Protein AF-A0A0D0SCV1-F1 (afdb_monomer)

Radius of gyration: 15.16 Å; Cα contacts (8 Å, |Δi|>4): 147; chains: 1; bounding box: 34×32×42 Å

Solvent-accessible surface area (backbone atoms only — not comparable to full-atom values): 7147 Å² total; per-residue (Å²): 137,89,89,75,96,73,93,52,86,79,48,57,61,54,54,47,53,50,48,51,50,49,51,52,28,49,80,64,51,72,43,53,65,49,80,39,45,63,70,58,47,25,61,36,42,79,69,63,45,38,27,50,48,65,70,74,28,62,92,38,56,74,58,38,66,71,47,53,88,32,53,32,50,58,45,94,81,75,46,40,30,29,33,54,41,52,83,36,73,78,42,56,78,69,68,65,89,64,68,35,30,37,34,39,32,53,72,37,88,54,60,66,60,50,52,54,50,52,49,62,77,72,106

pLDDT: mean 77.08, std 17.14, range [28.44, 94.0]

Mean predicted aligned error: 10.04 Å

Nearest PDB structures (foldseek):
  5iai-assembly1_A  TM=5.437E-01  e=2.103E-01  Rhizobium rhizogenes K84
  5xpj-assembly2_B  TM=5.760E-01  e=3.113E+00  Pseudomonas bharatica CSV86
  5dvf-assembly2_B  TM=5.725E-01  e=6.106E+00  Pseudomonas bharatica CSV86
  4v4h-assembly2_DN  TM=3.326E-01  e=9.784E+00  Escherichia coli

Structure (mmCIF, N/CA/C/O backbone):
data_AF-A0A0D0SCV1-F1
#
_entry.id   AF-A0A0D0SCV1-F1
#
loop_
_atom_site.group_PDB
_atom_site.id
_atom_site.type_symbol
_atom_site.label_atom_id
_atom_site.label_alt_id
_atom_site.label_comp_id
_atom_site.label_asym_id
_atom_site.label_entity_id
_atom_site.label_seq_id
_atom_site.pdbx_PDB_ins_code
_atom_site.Cartn_x
_atom_site.Cartn_y
_atom_site.Cartn_z
_atom_site.occupancy
_atom_site.B_iso_or_equiv
_atom_site.auth_seq_id
_atom_site.auth_comp_id
_atom_site.auth_asym_id
_atom_site.auth_atom_id
_atom_site.pdbx_PDB_model_num
ATOM 1 N N . MET A 1 1 ? 6.443 -9.825 -11.640 1.00 38.06 1 MET A N 1
ATOM 2 C CA . MET A 1 1 ? 6.910 -8.944 -12.731 1.00 38.06 1 MET A CA 1
ATOM 3 C C . MET A 1 1 ? 8.345 -8.582 -12.386 1.00 38.06 1 MET A C 1
ATOM 5 O O . MET A 1 1 ? 8.550 -8.030 -11.318 1.00 38.06 1 MET A O 1
ATOM 9 N N . TYR A 1 2 ? 9.323 -9.035 -13.172 1.00 28.44 2 TYR A N 1
ATOM 10 C CA . TYR A 1 2 ? 10.749 -8.859 -12.867 1.00 28.44 2 TYR A CA 1
ATOM 11 C C . TYR A 1 2 ? 11.247 -7.540 -13.465 1.00 28.44 2 TYR A C 1
ATOM 13 O O . TYR A 1 2 ? 11.113 -7.331 -14.670 1.00 28.44 2 TYR A O 1
ATOM 21 N N . LEU A 1 3 ? 11.805 -6.668 -12.626 1.00 44.56 3 LEU A N 1
ATOM 22 C CA . LEU A 1 3 ? 12.540 -5.475 -13.038 1.00 44.56 3 LEU A CA 1
ATOM 23 C C . LEU A 1 3 ? 14.034 -5.796 -12.937 1.00 44.56 3 LEU A C 1
ATOM 25 O O . LEU A 1 3 ? 14.570 -5.881 -11.840 1.00 44.56 3 LEU A O 1
ATOM 29 N N . THR A 1 4 ? 14.704 -6.006 -14.068 1.00 43.03 4 THR A N 1
ATOM 30 C CA . THR A 1 4 ? 16.172 -6.058 -14.123 1.00 43.03 4 THR A CA 1
ATOM 31 C C . THR A 1 4 ? 16.694 -4.995 -15.083 1.00 43.03 4 THR A C 1
ATOM 33 O O . THR A 1 4 ? 16.279 -4.922 -16.242 1.00 43.03 4 THR A O 1
ATOM 36 N N . ASN A 1 5 ? 17.612 -4.169 -14.576 1.00 47.62 5 ASN A N 1
ATOM 37 C CA . ASN A 1 5 ? 18.286 -3.077 -15.281 1.00 47.62 5 ASN A CA 1
ATOM 38 C C . ASN A 1 5 ? 19.457 -3.588 -16.136 1.00 47.62 5 ASN A C 1
ATOM 40 O O . ASN A 1 5 ? 20.599 -3.207 -15.907 1.00 47.62 5 ASN A O 1
ATOM 44 N N . ASP A 1 6 ? 19.180 -4.436 -17.128 1.00 40.88 6 ASP A N 1
ATOM 45 C CA . ASP A 1 6 ? 20.182 -4.777 -18.147 1.00 40.88 6 ASP A CA 1
ATOM 46 C C . ASP A 1 6 ? 19.849 -4.090 -19.471 1.00 40.88 6 ASP A C 1
ATOM 48 O O . ASP A 1 6 ? 18.955 -4.509 -20.215 1.00 40.88 6 ASP A O 1
ATOM 52 N N . THR A 1 7 ? 20.576 -3.002 -19.728 1.00 52.53 7 THR A N 1
ATOM 53 C CA . THR A 1 7 ? 20.496 -2.135 -20.903 1.00 52.53 7 THR A CA 1
ATOM 54 C C . THR A 1 7 ? 21.185 -2.791 -22.098 1.00 52.53 7 THR A C 1
ATOM 56 O O . THR A 1 7 ? 22.401 -2.709 -22.255 1.00 52.53 7 THR A O 1
ATOM 59 N N . THR A 1 8 ? 20.403 -3.441 -22.956 1.00 47.44 8 THR A N 1
ATOM 60 C CA . THR A 1 8 ? 20.787 -3.768 -24.337 1.00 47.44 8 THR A CA 1
ATOM 61 C C . THR A 1 8 ? 19.637 -3.355 -25.258 1.00 47.44 8 THR A C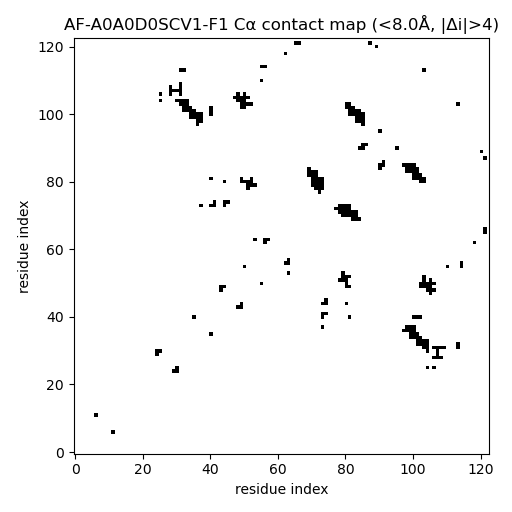 1
ATOM 63 O O . THR A 1 8 ? 18.469 -3.588 -24.944 1.00 47.44 8 THR A O 1
ATOM 66 N N . ASP A 1 9 ? 19.994 -2.666 -26.342 1.00 51.72 9 ASP A N 1
ATOM 67 C CA . ASP A 1 9 ? 19.209 -1.724 -27.164 1.00 51.72 9 ASP A CA 1
ATOM 68 C C . ASP A 1 9 ? 17.762 -2.121 -27.544 1.00 51.72 9 ASP A C 1
ATOM 70 O O . ASP A 1 9 ? 16.898 -1.262 -27.705 1.00 51.72 9 ASP A O 1
ATOM 74 N N . GLU A 1 10 ? 17.424 -3.411 -27.608 1.00 45.75 10 GLU A N 1
ATOM 75 C CA . GLU A 1 10 ? 16.065 -3.880 -27.936 1.00 45.75 10 GLU A CA 1
ATOM 76 C C . GLU A 1 10 ? 15.073 -3.801 -26.754 1.00 45.75 10 GLU A C 1
ATOM 78 O O . GLU A 1 10 ? 13.854 -3.772 -26.945 1.00 45.75 10 GLU A O 1
ATOM 83 N N . LYS A 1 11 ? 15.565 -3.699 -25.510 1.00 43.84 11 LYS A N 1
ATOM 84 C CA . LYS A 1 11 ? 14.727 -3.605 -24.298 1.00 43.84 11 LYS A CA 1
ATOM 85 C C . LYS A 1 11 ? 14.178 -2.205 -24.024 1.00 43.84 11 LYS A C 1
ATOM 87 O O . LYS A 1 11 ? 13.240 -2.081 -23.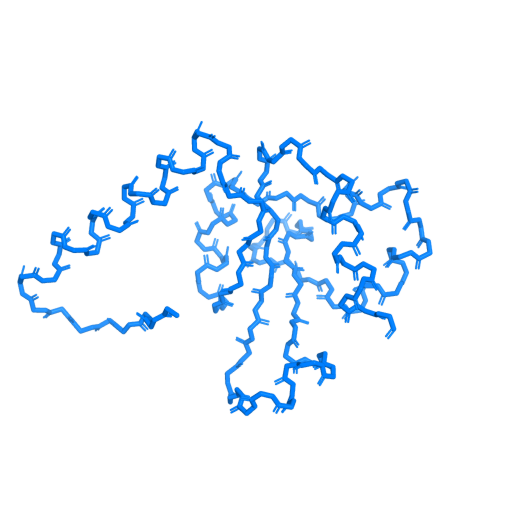235 1.00 43.84 11 LYS A O 1
ATOM 92 N N . HIS A 1 12 ? 14.698 -1.158 -24.669 1.00 47.09 12 HIS A N 1
ATOM 93 C CA . HIS A 1 12 ? 14.209 0.208 -24.452 1.00 47.09 12 HIS A CA 1
ATOM 94 C C . HIS A 1 12 ? 12.765 0.390 -24.930 1.00 47.09 12 HIS A C 1
ATOM 96 O O . HIS A 1 12 ? 11.972 1.019 -24.232 1.00 47.09 12 HIS A O 1
ATOM 102 N N . GLN A 1 13 ? 12.379 -0.235 -26.048 1.00 37.06 13 GLN A N 1
ATOM 103 C CA . GLN A 1 13 ? 10.994 -0.179 -26.531 1.00 37.06 13 GLN A CA 1
ATOM 104 C C . GLN A 1 13 ? 10.035 -0.994 -25.657 1.00 37.06 13 GLN A C 1
ATOM 106 O O . GLN A 1 13 ? 8.900 -0.575 -25.456 1.00 37.06 13 GLN A O 1
ATOM 111 N N . TYR A 1 14 ? 10.483 -2.114 -25.079 1.00 43.44 14 TYR A N 1
ATOM 112 C CA . TYR A 1 14 ? 9.659 -2.933 -24.182 1.00 43.44 14 TYR A CA 1
ATOM 113 C C . TYR A 1 14 ? 9.471 -2.281 -22.808 1.00 43.44 14 TYR A C 1
ATOM 115 O O . TYR A 1 14 ? 8.359 -2.262 -22.277 1.00 43.44 14 TYR A O 1
ATOM 123 N N . ALA A 1 15 ? 10.534 -1.694 -22.250 1.00 48.91 15 ALA A N 1
ATOM 124 C CA . ALA A 1 15 ? 10.450 -0.894 -21.034 1.00 48.91 15 ALA A CA 1
ATOM 125 C C . ALA A 1 15 ? 9.543 0.327 -21.249 1.00 48.91 15 ALA A C 1
ATOM 127 O O . ALA A 1 15 ? 8.680 0.595 -20.417 1.00 48.91 15 ALA A O 1
ATOM 128 N N . TYR A 1 16 ? 9.657 1.005 -22.396 1.00 49.22 16 TYR A N 1
ATOM 129 C CA . TYR A 1 16 ? 8.813 2.148 -22.740 1.00 49.22 16 TYR A CA 1
ATOM 130 C C . TYR A 1 16 ? 7.350 1.757 -22.988 1.00 49.22 16 TYR A C 1
ATOM 132 O O . TYR A 1 16 ? 6.455 2.383 -22.432 1.00 49.22 16 TYR A O 1
ATOM 140 N N . ALA A 1 17 ? 7.078 0.687 -23.741 1.00 49.53 17 ALA A N 1
ATOM 141 C CA . ALA A 1 17 ? 5.719 0.197 -23.974 1.00 49.53 17 ALA A CA 1
ATOM 142 C C . ALA A 1 17 ? 5.061 -0.302 -22.677 1.00 49.53 17 ALA A C 1
ATOM 144 O O . ALA A 1 17 ? 3.875 -0.064 -22.452 1.00 49.53 17 ALA A O 1
ATOM 145 N N . SER A 1 18 ? 5.830 -0.938 -21.785 1.00 56.34 18 SER A N 1
ATOM 146 C CA . SER A 1 18 ? 5.354 -1.324 -20.454 1.00 56.34 18 SER A CA 1
ATOM 147 C C . SER A 1 18 ? 5.062 -0.100 -19.584 1.00 56.34 18 SER A C 1
ATOM 149 O O . SER A 1 18 ? 4.041 -0.078 -18.903 1.00 56.34 18 SER A O 1
ATOM 151 N N . GLN A 1 19 ? 5.912 0.929 -19.623 1.00 60.50 19 GLN A N 1
ATOM 152 C CA . GLN A 1 19 ? 5.685 2.191 -18.914 1.00 60.50 19 GLN A CA 1
ATOM 153 C C . GLN A 1 19 ? 4.469 2.945 -19.465 1.00 60.50 19 GLN A C 1
ATOM 155 O O . GLN A 1 19 ? 3.606 3.327 -18.689 1.00 60.50 19 GLN A O 1
ATOM 160 N N . MET A 1 20 ? 4.330 3.086 -20.788 1.00 61.12 20 MET A N 1
ATOM 161 C CA . MET A 1 20 ? 3.147 3.672 -21.435 1.00 61.12 20 MET A CA 1
ATOM 162 C C . MET A 1 20 ? 1.870 2.908 -21.096 1.00 61.12 20 MET A C 1
ATOM 164 O O . MET A 1 20 ? 0.827 3.521 -20.884 1.00 61.12 20 MET A O 1
ATOM 168 N N . LYS A 1 21 ? 1.929 1.576 -21.010 1.00 60.44 21 LYS A N 1
ATOM 169 C CA . LYS A 1 21 ? 0.791 0.763 -20.577 1.00 60.44 21 LYS A CA 1
ATOM 170 C C . LYS A 1 21 ? 0.441 1.017 -19.111 1.00 60.44 21 LYS A C 1
ATOM 172 O O . LYS A 1 21 ? -0.736 1.101 -18.790 1.00 60.44 21 LYS A O 1
ATOM 177 N N . ILE A 1 22 ? 1.434 1.176 -18.235 1.00 60.31 22 ILE A N 1
ATOM 178 C CA . ILE A 1 22 ? 1.219 1.551 -16.831 1.00 60.31 22 ILE A CA 1
ATOM 179 C C . ILE A 1 22 ? 0.616 2.956 -16.741 1.00 60.31 22 ILE A C 1
ATOM 181 O O . ILE A 1 22 ? -0.418 3.107 -16.105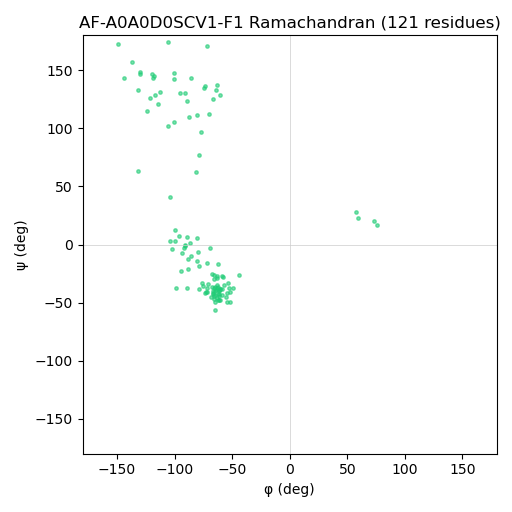 1.00 60.31 22 ILE A O 1
ATOM 185 N N . PHE A 1 23 ? 1.185 3.954 -17.421 1.00 63.22 23 PHE A N 1
ATOM 186 C CA . PHE A 1 23 ? 0.674 5.329 -17.407 1.00 63.22 23 PHE A CA 1
ATOM 187 C C . PHE A 1 23 ? -0.741 5.422 -17.976 1.00 63.22 23 PHE A C 1
ATOM 189 O O . PHE A 1 23 ? -1.619 5.944 -17.308 1.00 63.22 23 PHE A O 1
ATOM 196 N N . SER A 1 24 ? -1.010 4.806 -19.130 1.00 58.22 24 SER A N 1
ATOM 197 C CA . SER A 1 24 ? -2.374 4.739 -19.676 1.00 58.22 24 SER A CA 1
ATOM 198 C C . SER A 1 24 ? -3.348 3.963 -18.785 1.00 58.22 24 SER A C 1
ATOM 200 O O . SER A 1 24 ? -4.537 4.261 -18.788 1.00 58.22 24 SER A O 1
ATOM 202 N N . SER A 1 25 ? -2.872 2.989 -18.001 1.00 58.22 25 SER A N 1
ATOM 203 C CA . SER A 1 25 ? -3.712 2.282 -17.026 1.00 58.22 25 SER A CA 1
ATOM 204 C C . SER A 1 25 ? -3.973 3.117 -15.773 1.00 58.22 25 SER A C 1
ATOM 206 O O . SER A 1 25 ? -5.054 3.000 -15.210 1.00 58.22 25 SER A O 1
ATOM 208 N N . ILE A 1 26 ? -3.026 3.960 -15.345 1.00 60.22 26 ILE A N 1
ATOM 209 C CA . ILE A 1 26 ? -3.261 4.961 -14.297 1.00 60.22 26 ILE A CA 1
ATOM 210 C C . ILE A 1 26 ? -4.274 5.971 -14.827 1.00 60.22 26 ILE A C 1
ATOM 212 O O . ILE A 1 26 ? -5.345 6.081 -14.253 1.00 60.22 26 ILE A O 1
ATOM 216 N N . ASP A 1 27 ? -4.013 6.620 -15.963 1.00 61.34 27 ASP A N 1
ATOM 217 C CA . ASP A 1 27 ? -4.902 7.633 -16.552 1.00 61.34 27 ASP A CA 1
ATOM 218 C C . ASP A 1 27 ? -6.309 7.089 -16.869 1.00 61.34 27 ASP A C 1
ATOM 220 O O . ASP A 1 27 ? -7.284 7.836 -16.855 1.00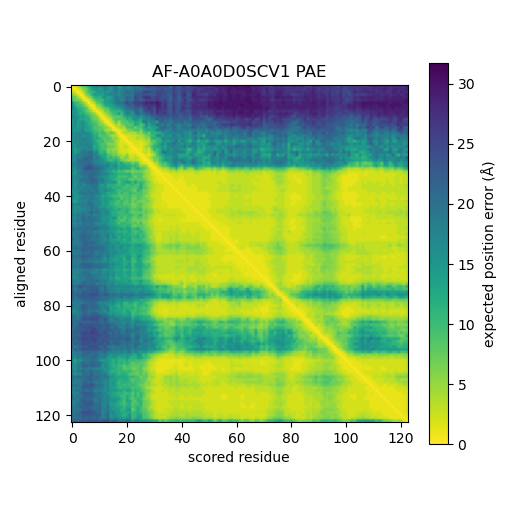 61.34 27 ASP A O 1
ATOM 224 N N . GLY A 1 28 ? -6.424 5.783 -17.129 1.00 59.34 28 GLY A N 1
ATOM 225 C CA . GLY A 1 28 ? -7.688 5.070 -17.322 1.00 59.34 28 GLY A CA 1
ATOM 226 C C . GLY A 1 28 ? -8.338 4.499 -16.052 1.00 59.34 28 GLY A C 1
ATOM 227 O O . GLY A 1 28 ? -9.304 3.753 -16.187 1.00 59.34 28 GLY A O 1
ATOM 228 N N . GLU A 1 29 ? -7.813 4.782 -14.851 1.00 62.47 29 GLU A N 1
ATOM 229 C CA . GLU A 1 29 ? -8.294 4.273 -13.546 1.00 62.47 29 GLU A CA 1
ATOM 230 C C . GLU A 1 29 ? -8.331 2.730 -13.433 1.00 62.47 29 GLU A C 1
ATOM 232 O O . GLU A 1 29 ? -9.138 2.140 -12.712 1.00 62.47 29 GLU A O 1
ATOM 237 N N . LEU A 1 30 ? -7.462 2.036 -14.168 1.00 65.25 30 LEU A N 1
ATOM 238 C CA . LEU A 1 30 ? -7.413 0.570 -14.225 1.00 65.25 30 LEU A CA 1
ATOM 239 C C . LEU A 1 30 ? -6.510 -0.050 -13.148 1.00 65.25 30 LEU A C 1
ATOM 241 O O . LEU A 1 30 ? -6.550 -1.268 -12.952 1.00 65.25 30 LEU A O 1
ATOM 245 N N . LEU A 1 31 ? -5.686 0.756 -12.470 1.00 75.62 31 LEU A N 1
ATOM 246 C CA . LEU A 1 31 ? -4.785 0.324 -11.401 1.00 75.62 31 LEU A CA 1
ATOM 247 C C . LEU A 1 31 ? -5.208 0.938 -10.068 1.00 75.62 31 LEU A C 1
ATOM 249 O O . LEU A 1 31 ? -5.210 2.152 -9.913 1.00 75.62 31 LEU A O 1
ATOM 253 N N . ASP A 1 32 ? -5.514 0.082 -9.095 1.00 85.56 32 ASP A N 1
ATOM 254 C CA . ASP A 1 32 ? -5.933 0.501 -7.753 1.00 85.56 32 ASP A CA 1
ATOM 255 C C . ASP A 1 32 ? -4.771 0.449 -6.744 1.00 85.56 32 ASP A C 1
ATOM 257 O O . ASP A 1 32 ? -4.642 1.304 -5.867 1.00 85.56 32 ASP A O 1
ATOM 261 N N . VAL A 1 33 ? -3.907 -0.563 -6.876 1.00 89.62 33 VAL A N 1
ATOM 262 C CA . VAL A 1 33 ? -2.811 -0.875 -5.950 1.00 89.62 33 VAL A CA 1
ATOM 263 C C . VAL A 1 33 ? -1.607 -1.399 -6.733 1.00 89.62 33 VAL A C 1
ATOM 265 O O . VAL A 1 33 ? -1.767 -2.160 -7.689 1.00 89.62 33 VAL A O 1
ATOM 268 N N . ILE A 1 34 ? -0.398 -1.043 -6.299 1.00 88.38 34 ILE A N 1
ATOM 269 C CA . ILE A 1 34 ? 0.867 -1.599 -6.796 1.00 88.38 34 ILE A CA 1
ATOM 270 C C . ILE A 1 34 ? 1.614 -2.316 -5.671 1.00 88.38 34 ILE A C 1
ATOM 272 O O . ILE A 1 34 ? 1.563 -1.878 -4.526 1.00 88.38 34 ILE A O 1
ATOM 276 N N . ILE A 1 35 ? 2.312 -3.408 -5.997 1.00 87.81 35 ILE A N 1
ATOM 277 C CA . ILE A 1 35 ? 3.243 -4.096 -5.089 1.00 87.81 35 ILE A CA 1
ATOM 278 C C . ILE A 1 35 ? 4.599 -4.165 -5.784 1.00 87.81 35 ILE A C 1
ATOM 280 O O . ILE A 1 35 ? 4.719 -4.785 -6.844 1.00 87.81 35 ILE A O 1
ATOM 284 N N . VAL A 1 36 ? 5.592 -3.479 -5.228 1.00 87.88 36 VAL A N 1
ATOM 285 C CA . VAL A 1 36 ? 6.844 -3.138 -5.916 1.00 87.88 36 VAL A CA 1
ATOM 286 C C . VAL A 1 36 ? 8.032 -3.054 -4.946 1.00 87.88 36 VAL A C 1
ATOM 288 O O . VAL A 1 36 ? 7.855 -3.138 -3.731 1.00 87.88 36 VAL A O 1
ATOM 291 N N . SER A 1 37 ? 9.250 -2.902 -5.478 1.00 87.44 37 SER A N 1
ATOM 292 C CA . SER A 1 37 ? 10.435 -2.563 -4.677 1.00 87.44 37 SER A CA 1
ATOM 293 C C . SER A 1 37 ? 10.386 -1.104 -4.203 1.00 87.44 37 SER A C 1
ATOM 295 O O . SER A 1 37 ? 9.543 -0.319 -4.651 1.00 87.44 37 SER A O 1
ATOM 297 N N . LYS A 1 38 ? 11.305 -0.725 -3.309 1.00 87.44 38 LYS A N 1
ATOM 298 C CA . LYS A 1 38 ? 11.350 0.628 -2.741 1.00 87.44 38 LYS A CA 1
ATOM 299 C C . LYS A 1 38 ? 11.582 1.696 -3.811 1.00 87.44 38 LYS A C 1
ATOM 301 O O . LYS A 1 38 ? 10.879 2.697 -3.833 1.00 87.44 38 LYS A O 1
ATOM 306 N N . GLU A 1 39 ? 12.515 1.444 -4.726 1.00 86.44 39 GLU A N 1
ATOM 307 C CA . GLU A 1 39 ? 12.928 2.390 -5.769 1.00 86.44 39 GLU A CA 1
ATOM 308 C C . GLU A 1 39 ? 11.768 2.712 -6.717 1.00 86.44 39 GLU A C 1
ATOM 310 O O . GLU A 1 39 ? 11.594 3.842 -7.171 1.00 86.44 39 GLU A O 1
ATOM 315 N N . VAL A 1 40 ? 10.943 1.707 -7.017 1.00 87.31 40 VAL A N 1
ATOM 316 C CA . VAL A 1 40 ? 9.765 1.893 -7.865 1.00 87.31 40 VAL A CA 1
ATOM 317 C C . VAL A 1 40 ? 8.679 2.652 -7.112 1.00 87.31 40 VAL A C 1
ATOM 319 O O . VAL A 1 40 ? 8.049 3.524 -7.700 1.00 87.31 40 VAL A O 1
ATOM 322 N N . LEU A 1 41 ? 8.464 2.361 -5.828 1.00 89.94 41 LEU A N 1
ATOM 323 C CA . LEU A 1 41 ? 7.501 3.100 -5.015 1.00 89.94 41 LEU A CA 1
ATOM 324 C C . LEU A 1 41 ? 7.874 4.592 -4.925 1.00 89.94 41 LEU A C 1
ATOM 326 O O . LEU A 1 41 ? 7.034 5.448 -5.195 1.00 89.94 41 LEU A O 1
ATOM 330 N N . GLU A 1 42 ? 9.144 4.887 -4.638 1.00 89.75 42 GLU A N 1
ATOM 331 C CA . GLU A 1 42 ? 9.728 6.234 -4.639 1.00 89.75 42 GLU A CA 1
ATOM 332 C C . GLU A 1 42 ? 9.448 6.972 -5.958 1.00 89.75 42 GLU A C 1
ATOM 334 O O . GLU A 1 42 ? 8.894 8.071 -5.956 1.00 89.75 42 GLU A O 1
ATOM 339 N N . ALA A 1 43 ? 9.713 6.329 -7.100 1.00 87.19 43 ALA A N 1
ATOM 340 C CA . ALA A 1 43 ? 9.473 6.919 -8.417 1.00 87.19 43 ALA A CA 1
ATOM 341 C C . ALA A 1 43 ? 7.986 7.219 -8.711 1.00 87.19 43 ALA A C 1
ATOM 343 O O . ALA A 1 43 ? 7.683 8.101 -9.520 1.00 87.19 43 ALA A O 1
ATOM 344 N N . PHE A 1 44 ? 7.046 6.487 -8.100 1.00 88.81 44 PHE A N 1
ATOM 345 C CA . PHE A 1 44 ? 5.610 6.779 -8.201 1.00 88.81 44 PHE A CA 1
ATOM 346 C C . PHE A 1 44 ? 5.195 7.927 -7.273 1.00 88.81 44 PHE A C 1
ATOM 348 O O . PHE A 1 44 ? 4.384 8.766 -7.673 1.00 88.81 44 PHE A O 1
ATOM 355 N N . SER A 1 45 ? 5.762 7.986 -6.066 1.00 89.75 45 SER A N 1
ATOM 356 C CA . SER A 1 45 ? 5.535 9.069 -5.103 1.00 89.75 45 SER A CA 1
ATOM 357 C C . SER A 1 45 ? 5.996 10.418 -5.637 1.00 89.75 45 SER A C 1
ATOM 359 O O . SER A 1 45 ? 5.223 11.375 -5.642 1.00 89.75 45 SER A O 1
ATOM 361 N N . GLU A 1 46 ? 7.208 10.481 -6.196 1.00 88.31 46 GLU A N 1
ATOM 362 C CA . GLU A 1 46 ? 7.767 11.707 -6.785 1.00 88.31 46 GLU A CA 1
ATOM 363 C C . GLU A 1 46 ? 6.888 12.287 -7.900 1.00 88.31 46 GLU A C 1
ATOM 365 O O . GLU A 1 46 ? 6.869 13.497 -8.125 1.00 88.31 46 GLU A O 1
ATOM 370 N N . LYS A 1 47 ? 6.132 11.428 -8.590 1.00 86.50 47 LYS A N 1
ATOM 371 C CA . LYS A 1 47 ? 5.211 11.814 -9.665 1.00 86.50 47 LYS A CA 1
ATOM 372 C C . LYS A 1 47 ? 3.787 12.105 -9.185 1.00 86.50 47 LYS A C 1
ATOM 374 O O . LYS A 1 47 ? 2.940 12.446 -10.006 1.00 86.50 47 LYS A O 1
ATOM 379 N N . GLY A 1 48 ? 3.506 11.978 -7.886 1.00 87.62 48 GLY A N 1
ATOM 380 C CA . GLY A 1 48 ? 2.181 12.221 -7.304 1.00 87.62 48 GLY A CA 1
ATOM 381 C C . GLY A 1 48 ? 1.147 11.132 -7.615 1.00 87.62 48 GLY A C 1
ATOM 382 O O . GLY A 1 48 ? -0.059 11.378 -7.540 1.00 87.62 48 GLY A O 1
ATOM 383 N N . TYR A 1 49 ? 1.592 9.927 -7.980 1.00 89.62 49 TYR A N 1
ATOM 384 C CA . TYR A 1 49 ? 0.692 8.825 -8.336 1.00 89.62 49 TYR A CA 1
ATOM 385 C C . TYR A 1 49 ? 0.211 8.008 -7.142 1.00 89.62 49 TYR A C 1
ATOM 387 O O . TYR A 1 49 ? -0.674 7.172 -7.314 1.00 89.62 49 TYR A O 1
ATOM 395 N N . LEU A 1 50 ? 0.773 8.221 -5.952 1.00 92.25 50 LEU A N 1
ATOM 396 C CA . LEU A 1 50 ? 0.389 7.492 -4.748 1.00 92.25 50 LEU A CA 1
ATOM 397 C C . LEU A 1 50 ? -0.547 8.317 -3.866 1.00 92.25 50 LEU A C 1
ATOM 399 O O . LEU A 1 50 ? -0.425 9.535 -3.754 1.00 92.25 50 LEU A O 1
ATOM 403 N N . TYR A 1 51 ? -1.508 7.631 -3.261 1.00 92.25 51 TYR A N 1
ATOM 404 C CA . TYR A 1 51 ? -2.470 8.200 -2.330 1.00 92.25 51 TYR A CA 1
ATOM 405 C C . TYR A 1 51 ? -1.890 8.224 -0.912 1.00 92.25 51 TYR A C 1
ATOM 407 O O . TYR A 1 51 ? -1.237 7.271 -0.490 1.00 92.25 51 TYR A O 1
ATOM 415 N N . ASN A 1 52 ? -2.201 9.269 -0.143 1.00 93.00 52 ASN A N 1
ATOM 416 C CA . ASN A 1 52 ? -1.875 9.318 1.279 1.00 93.00 52 ASN A CA 1
ATOM 417 C C . ASN A 1 52 ? -2.739 8.314 2.063 1.00 93.00 52 ASN A C 1
ATOM 419 O O . ASN A 1 52 ? -3.956 8.473 2.192 1.00 93.00 52 ASN A O 1
ATOM 423 N N . LEU A 1 53 ? -2.115 7.275 2.606 1.00 92.38 53 LEU A N 1
ATOM 424 C CA . LEU A 1 53 ? -2.811 6.190 3.293 1.00 92.38 53 LEU A CA 1
ATOM 425 C C . LEU A 1 53 ? -3.462 6.646 4.600 1.00 92.38 53 LEU A C 1
ATOM 427 O O . LEU A 1 53 ? -4.468 6.065 5.011 1.00 92.38 53 LEU A O 1
ATOM 431 N N . GLU A 1 54 ? -2.954 7.710 5.228 1.00 90.88 54 GLU A N 1
ATOM 432 C CA . GLU A 1 54 ? -3.608 8.294 6.399 1.00 90.88 54 GLU A CA 1
ATOM 433 C C . GLU A 1 54 ? -4.989 8.860 6.070 1.00 90.88 54 GLU A C 1
ATOM 435 O O . GLU A 1 54 ? -5.911 8.675 6.869 1.00 90.88 54 GLU A O 1
ATOM 440 N N . ASP A 1 55 ? -5.126 9.485 4.897 1.00 92.25 55 ASP A N 1
ATOM 441 C CA . ASP A 1 55 ? -6.381 10.057 4.407 1.00 92.25 55 ASP A CA 1
ATOM 442 C C . ASP A 1 55 ? -7.328 8.952 3.924 1.00 92.25 55 ASP A C 1
ATOM 444 O O . ASP A 1 55 ? -8.542 9.026 4.107 1.00 92.25 55 ASP A O 1
ATOM 448 N N . LEU A 1 56 ? -6.785 7.885 3.322 1.00 91.56 56 LEU A N 1
ATOM 449 C CA . LEU A 1 56 ? -7.581 6.738 2.874 1.00 91.56 56 LEU A CA 1
ATOM 450 C C . LEU A 1 56 ? -8.281 6.058 4.057 1.00 91.56 56 LEU A C 1
ATOM 452 O O . LEU A 1 56 ? -9.436 5.644 3.949 1.00 91.56 56 LEU A O 1
ATOM 456 N N . LEU A 1 57 ? -7.572 5.947 5.182 1.00 92.31 57 LEU A N 1
ATOM 457 C CA . LEU A 1 57 ? -8.014 5.223 6.370 1.00 92.31 57 LEU A CA 1
ATOM 458 C C . LEU A 1 57 ? -8.670 6.116 7.431 1.00 92.31 57 LEU A C 1
ATOM 460 O O . LEU A 1 57 ? -9.011 5.614 8.501 1.00 92.31 57 LEU A O 1
ATOM 464 N N . GLU A 1 58 ? -8.913 7.400 7.148 1.00 91.50 58 GLU A N 1
ATOM 465 C CA . GLU A 1 58 ? -9.541 8.350 8.082 1.00 91.50 58 GLU A CA 1
ATOM 466 C C . GLU A 1 58 ? -10.859 7.807 8.665 1.00 91.50 58 GLU A C 1
ATOM 468 O O . GLU A 1 58 ? -11.121 7.905 9.863 1.00 91.50 58 GLU A O 1
ATOM 473 N N . LYS A 1 59 ? -11.670 7.149 7.827 1.00 88.62 59 LYS A N 1
ATOM 474 C CA . LYS A 1 59 ? -12.964 6.562 8.220 1.00 88.62 59 LYS A CA 1
ATOM 475 C C . LYS A 1 59 ? -12.864 5.142 8.789 1.00 88.62 59 LYS A C 1
ATOM 477 O O . LYS A 1 59 ? -13.888 4.543 9.095 1.00 88.62 59 LYS A O 1
ATOM 482 N N . SER A 1 60 ? -11.658 4.587 8.905 1.00 91.44 60 SER A N 1
ATOM 483 C CA . SER A 1 60 ? -11.390 3.227 9.392 1.00 91.44 60 SER A CA 1
ATOM 484 C C . SER A 1 60 ? -10.278 3.230 10.456 1.00 91.44 60 SER A C 1
ATOM 486 O O . SER A 1 60 ? -9.230 2.616 10.246 1.00 91.44 60 SER A O 1
ATOM 488 N N . PRO A 1 61 ? -10.484 3.890 11.615 1.00 90.88 61 PRO A N 1
ATOM 489 C CA . PRO A 1 61 ? -9.433 4.112 12.614 1.00 90.88 61 PRO A CA 1
ATOM 490 C C . PRO A 1 61 ? -8.848 2.809 13.171 1.00 90.88 61 PRO A C 1
ATOM 492 O O . PRO A 1 61 ? -7.638 2.687 13.305 1.00 90.88 61 PRO A O 1
ATOM 495 N N . THR A 1 62 ? -9.675 1.784 13.397 1.00 92.12 62 THR A N 1
ATOM 496 C CA . THR A 1 62 ? -9.199 0.472 13.869 1.00 92.12 62 THR A CA 1
ATOM 497 C C . THR A 1 62 ? -8.228 -0.183 12.885 1.00 92.12 62 THR A C 1
ATOM 499 O O . THR A 1 62 ? -7.241 -0.791 13.296 1.00 92.12 62 THR A O 1
ATOM 502 N N . LEU A 1 63 ? -8.490 -0.057 11.581 1.00 91.44 63 LEU A N 1
ATOM 503 C CA . LEU A 1 63 ? -7.579 -0.557 10.556 1.00 91.44 63 LEU A CA 1
ATOM 504 C C . LEU A 1 63 ? -6.324 0.315 10.471 1.00 91.44 63 LEU A C 1
ATOM 506 O O . LEU A 1 63 ? -5.223 -0.220 10.361 1.00 91.44 63 LEU A O 1
ATOM 510 N N . LYS A 1 64 ? -6.482 1.642 10.569 1.00 92.38 64 LYS A N 1
ATOM 511 C CA . LYS A 1 64 ? -5.364 2.590 10.604 1.00 92.38 64 LYS A CA 1
ATOM 512 C C . LYS A 1 64 ? -4.384 2.229 11.714 1.00 92.38 64 LYS A C 1
ATOM 514 O O . LYS A 1 64 ? -3.205 2.069 11.424 1.00 92.38 64 LYS A O 1
ATOM 519 N N . ASP A 1 65 ? -4.853 1.999 12.936 1.00 91.94 65 ASP A N 1
ATOM 520 C CA . ASP A 1 65 ? -3.992 1.623 14.066 1.00 91.94 65 ASP A CA 1
ATOM 521 C C . ASP A 1 65 ? -3.251 0.301 13.813 1.00 91.94 65 ASP A C 1
ATOM 523 O O . ASP A 1 65 ? -2.072 0.167 14.143 1.00 91.94 65 ASP A O 1
ATOM 527 N N . LYS A 1 66 ? -3.919 -0.670 13.175 1.00 90.19 66 LYS A N 1
ATOM 528 C CA . LYS A 1 66 ? -3.330 -1.976 12.844 1.00 90.19 66 LYS A CA 1
ATOM 529 C C . LYS A 1 66 ? -2.228 -1.872 11.784 1.00 90.19 66 LYS A C 1
ATOM 531 O O . LYS A 1 66 ? -1.247 -2.609 11.857 1.00 90.19 66 LYS A O 1
ATOM 536 N N . ILE A 1 67 ? -2.396 -0.981 10.806 1.00 90.00 67 ILE A N 1
ATOM 537 C CA . ILE A 1 67 ? -1.494 -0.843 9.651 1.00 90.00 67 ILE A CA 1
ATOM 538 C C . ILE A 1 67 ? -0.418 0.228 9.874 1.00 90.00 67 ILE A C 1
ATOM 540 O O . ILE A 1 67 ? 0.650 0.131 9.281 1.00 90.00 67 ILE A O 1
ATOM 544 N N . SER A 1 68 ? -0.632 1.194 10.770 1.00 90.75 68 SER A N 1
ATOM 545 C CA . SER A 1 68 ? 0.309 2.295 11.043 1.00 90.75 68 SER A CA 1
ATOM 546 C C . SER A 1 68 ? 1.763 1.856 11.287 1.00 90.75 68 SER A C 1
ATOM 548 O O . SER A 1 68 ? 2.659 2.529 10.787 1.00 90.75 68 SER A O 1
ATOM 550 N N . PRO A 1 69 ? 2.055 0.724 11.967 1.00 90.19 69 PRO A N 1
ATOM 551 C CA . PRO A 1 69 ? 3.431 0.236 12.124 1.00 90.19 69 PRO A CA 1
ATOM 552 C C . PRO A 1 69 ? 4.144 -0.130 10.813 1.00 90.19 69 PRO A C 1
ATOM 554 O O . PRO A 1 69 ? 5.359 -0.295 10.811 1.00 90.19 69 PRO A O 1
ATOM 557 N N . TYR A 1 70 ? 3.393 -0.302 9.726 1.00 90.19 70 TYR A N 1
ATOM 558 C CA . TYR A 1 70 ? 3.889 -0.651 8.396 1.00 90.19 70 TYR A CA 1
ATOM 559 C C . TYR A 1 70 ? 3.934 0.553 7.454 1.00 90.19 70 TYR A C 1
ATOM 561 O O . TYR A 1 70 ? 4.381 0.402 6.319 1.00 90.19 70 TYR A O 1
ATOM 569 N N . PHE A 1 71 ? 3.457 1.724 7.889 1.00 91.62 71 PHE A N 1
ATOM 570 C CA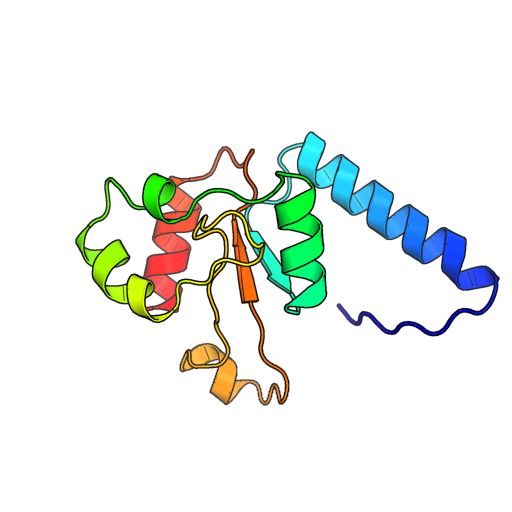 . PHE A 1 71 ? 3.508 2.939 7.087 1.00 91.62 71 PHE A CA 1
ATOM 571 C C . PHE A 1 71 ? 4.949 3.345 6.809 1.00 91.62 71 PHE A C 1
ATOM 573 O O . PHE A 1 71 ? 5.810 3.320 7.692 1.00 91.62 71 PHE A O 1
ATOM 580 N N . ILE A 1 72 ? 5.185 3.744 5.566 1.00 91.25 72 ILE A N 1
ATOM 581 C CA . ILE A 1 72 ? 6.427 4.366 5.149 1.00 91.25 72 ILE A CA 1
ATOM 582 C C . ILE A 1 72 ? 6.130 5.645 4.372 1.00 91.25 72 ILE A C 1
ATOM 584 O O . ILE A 1 72 ? 5.167 5.725 3.606 1.00 91.25 72 ILE A O 1
ATOM 588 N N . SER A 1 73 ? 7.022 6.619 4.532 1.00 89.12 73 SER A N 1
ATOM 589 C CA . SER A 1 73 ? 7.141 7.733 3.600 1.00 89.12 73 SER A CA 1
ATOM 590 C C . SER A 1 73 ? 8.099 7.304 2.508 1.00 89.12 73 SER A C 1
ATOM 592 O O . SER A 1 73 ? 9.287 7.115 2.779 1.00 89.12 73 SER A O 1
ATOM 594 N N . SER A 1 74 ? 7.589 7.088 1.297 1.00 80.38 74 SER A N 1
ATOM 595 C CA . SER A 1 74 ? 8.453 6.659 0.200 1.00 80.38 74 SER A CA 1
ATOM 596 C C . SER A 1 74 ? 9.358 7.799 -0.268 1.00 80.38 74 SER A C 1
ATOM 598 O O . SER A 1 74 ? 10.538 7.565 -0.478 1.00 80.38 74 SER A O 1
ATOM 600 N N . SER A 1 75 ? 8.879 9.045 -0.309 1.00 78.56 75 SER A N 1
ATOM 601 C CA . SER A 1 75 ? 9.699 10.228 -0.612 1.00 78.56 75 SER A CA 1
ATOM 602 C C . SER A 1 75 ? 9.992 11.090 0.625 1.00 78.56 75 SER A C 1
ATOM 604 O O . SER A 1 75 ? 9.461 10.872 1.716 1.00 78.56 75 SER A O 1
ATOM 606 N N . ASN A 1 76 ? 10.824 12.124 0.463 1.00 72.75 76 ASN A N 1
ATOM 607 C CA . ASN A 1 76 ? 11.181 13.066 1.537 1.00 72.75 76 ASN A CA 1
ATOM 608 C C . ASN A 1 76 ? 10.021 13.981 1.988 1.00 72.75 76 ASN A C 1
ATOM 610 O O . ASN A 1 76 ? 10.183 14.764 2.923 1.00 72.75 76 ASN A O 1
ATOM 614 N N . ASN A 1 77 ? 8.850 13.895 1.351 1.00 66.38 77 ASN A N 1
ATOM 615 C CA . ASN A 1 77 ? 7.719 14.794 1.592 1.00 66.38 77 ASN A CA 1
ATOM 616 C C . ASN A 1 77 ? 6.888 14.436 2.841 1.00 66.38 77 ASN A C 1
ATOM 618 O O . ASN A 1 77 ? 5.885 15.091 3.105 1.00 66.38 77 ASN A O 1
ATOM 622 N N . SER A 1 78 ? 7.314 13.441 3.633 1.00 75.31 78 SER A N 1
ATOM 623 C CA . SER A 1 78 ? 6.663 13.001 4.885 1.00 75.31 78 SER A CA 1
ATOM 624 C C . SER A 1 78 ? 5.210 12.523 4.726 1.00 75.31 78 SER A C 1
ATOM 626 O O . SER A 1 78 ? 4.448 12.532 5.691 1.00 75.31 78 SER A O 1
ATOM 628 N N . ILE A 1 79 ? 4.817 12.104 3.522 1.00 84.62 79 ILE A N 1
ATOM 629 C CA . ILE A 1 79 ? 3.487 11.552 3.239 1.00 84.62 79 ILE A CA 1
ATOM 630 C C . ILE A 1 79 ? 3.555 10.038 3.427 1.00 84.62 79 ILE A C 1
ATOM 632 O O . ILE A 1 79 ? 4.429 9.400 2.851 1.00 84.62 79 ILE A O 1
ATOM 636 N N . GLN A 1 80 ? 2.625 9.454 4.186 1.00 90.25 80 GLN A N 1
ATOM 637 C CA . GLN A 1 80 ? 2.531 7.999 4.361 1.00 90.25 80 GLN A CA 1
ATOM 638 C C . GLN A 1 80 ? 1.850 7.369 3.139 1.00 90.25 80 GLN A C 1
ATOM 640 O O . GLN A 1 80 ? 0.659 7.064 3.155 1.00 90.25 80 GLN A O 1
ATOM 645 N N . ASP A 1 81 ? 2.584 7.240 2.041 1.00 91.06 81 ASP A N 1
ATOM 646 C CA . ASP A 1 81 ? 2.081 6.798 0.736 1.00 91.06 81 ASP A CA 1
ATOM 647 C C . ASP A 1 81 ? 2.450 5.347 0.385 1.00 91.06 81 ASP A C 1
ATOM 649 O O . ASP A 1 81 ? 2.095 4.844 -0.687 1.00 91.06 81 ASP A O 1
ATOM 653 N N . GLY A 1 82 ? 3.118 4.653 1.309 1.00 92.94 82 GLY A N 1
ATOM 654 C CA . GLY A 1 82 ? 3.493 3.256 1.161 1.00 92.94 82 GLY A CA 1
ATOM 655 C C . GLY A 1 82 ? 3.282 2.412 2.412 1.00 92.94 82 GLY A C 1
ATOM 656 O O . GLY A 1 82 ? 3.283 2.909 3.537 1.00 92.94 82 GLY A O 1
ATOM 657 N N . LEU A 1 83 ? 3.156 1.101 2.200 1.00 92.44 83 LEU A N 1
ATOM 658 C CA . LEU A 1 83 ? 3.202 0.072 3.239 1.00 92.44 83 LEU A CA 1
ATOM 659 C C . LEU A 1 83 ? 4.392 -0.851 3.013 1.00 92.44 83 LEU A C 1
ATOM 661 O O . LEU A 1 83 ? 4.502 -1.431 1.934 1.00 92.44 83 LEU A O 1
ATOM 665 N N . GLU A 1 84 ? 5.229 -1.073 4.023 1.00 91.25 84 GLU A N 1
ATOM 666 C CA . GLU A 1 84 ? 6.230 -2.139 3.975 1.00 91.25 84 GLU A CA 1
ATOM 667 C C . GLU A 1 84 ? 5.589 -3.494 4.315 1.00 91.25 84 GLU A C 1
ATOM 669 O O . GLU A 1 84 ? 5.203 -3.771 5.452 1.00 91.25 84 GLU A O 1
ATOM 674 N N . LEU A 1 85 ? 5.502 -4.382 3.323 1.00 86.88 85 LEU A N 1
ATOM 675 C CA . LEU A 1 85 ? 4.875 -5.696 3.480 1.00 86.88 85 LEU A CA 1
ATOM 676 C C . LEU A 1 85 ? 5.869 -6.809 3.833 1.00 86.88 85 LEU A C 1
ATOM 678 O O . LEU A 1 85 ? 5.450 -7.916 4.166 1.00 86.88 85 LEU A O 1
ATOM 682 N N . SER A 1 86 ? 7.172 -6.538 3.817 1.00 76.12 86 SER A N 1
ATOM 683 C CA . SER A 1 86 ? 8.254 -7.499 4.105 1.00 76.12 86 SER A CA 1
ATOM 684 C C . SER A 1 86 ? 8.079 -8.209 5.454 1.00 76.12 86 SER A C 1
ATOM 686 O O . SER A 1 86 ? 8.409 -9.384 5.623 1.00 76.12 86 SER A O 1
ATOM 688 N N . ASN A 1 87 ? 7.510 -7.495 6.429 1.00 70.75 87 ASN A N 1
ATOM 689 C CA . ASN A 1 87 ? 7.245 -8.010 7.769 1.00 70.75 87 ASN A CA 1
ATOM 690 C C . ASN A 1 87 ? 5.845 -8.618 7.939 1.00 70.75 87 ASN A C 1
ATOM 692 O O . ASN A 1 87 ? 5.548 -9.172 9.001 1.00 70.75 87 ASN A O 1
ATOM 696 N N . CYS A 1 88 ? 4.998 -8.578 6.908 1.00 71.75 88 CYS A N 1
ATOM 697 C CA . CYS A 1 88 ? 3.690 -9.219 6.927 1.00 71.75 88 CYS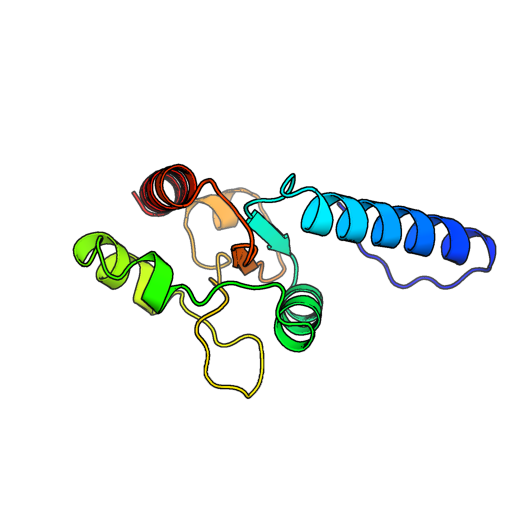 A CA 1
ATOM 698 C C . CYS A 1 88 ? 3.831 -10.741 6.807 1.00 71.75 88 CYS A C 1
ATOM 700 O O . CYS A 1 88 ? 4.574 -11.262 5.971 1.00 71.75 88 CYS A O 1
ATOM 702 N N . LYS A 1 89 ? 3.061 -11.477 7.622 1.00 69.00 89 LYS A N 1
ATOM 703 C CA . LYS A 1 89 ? 3.074 -12.953 7.649 1.00 69.00 89 LYS A CA 1
ATOM 704 C C . LYS A 1 89 ? 2.866 -13.569 6.262 1.00 69.00 89 LYS A C 1
ATOM 706 O O . LYS A 1 89 ? 3.496 -14.570 5.938 1.00 69.00 89 LYS A O 1
ATOM 711 N N . ILE A 1 90 ? 2.007 -12.955 5.449 1.00 66.94 90 ILE A N 1
ATOM 712 C CA . ILE A 1 90 ? 1.637 -13.458 4.124 1.00 66.94 90 ILE A CA 1
ATOM 713 C C . ILE A 1 90 ? 2.811 -13.444 3.130 1.00 66.94 90 ILE A C 1
ATOM 715 O O . ILE A 1 90 ? 2.893 -14.321 2.276 1.00 66.94 90 ILE A O 1
ATOM 719 N N . ILE A 1 91 ? 3.758 -12.512 3.288 1.00 66.31 91 ILE A N 1
ATOM 720 C CA . ILE A 1 91 ? 4.900 -12.336 2.380 1.00 66.31 91 ILE A CA 1
ATOM 721 C C . ILE A 1 91 ? 6.095 -13.190 2.797 1.00 66.31 91 ILE A C 1
ATOM 723 O O . ILE A 1 91 ? 6.740 -13.791 1.938 1.00 66.31 91 ILE A O 1
ATOM 727 N N . LYS A 1 92 ? 6.350 -13.337 4.105 1.00 62.97 92 LYS A N 1
ATOM 728 C CA . LYS A 1 92 ? 7.424 -14.221 4.602 1.00 62.97 92 LYS A CA 1
ATOM 729 C C . LYS A 1 92 ? 7.263 -15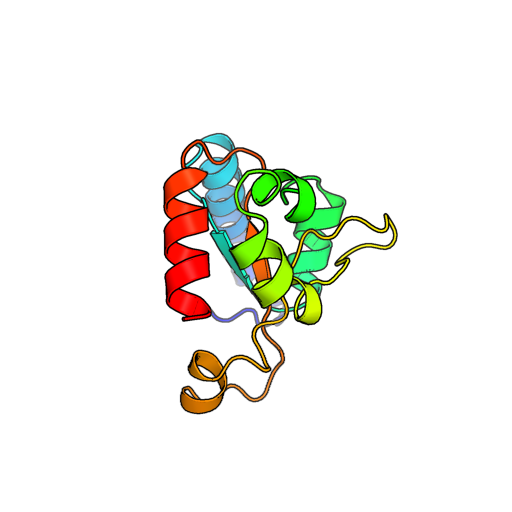.663 4.118 1.00 62.97 92 LYS A C 1
ATOM 731 O O . LYS A 1 92 ? 8.250 -16.320 3.803 1.00 62.97 92 LYS A O 1
ATOM 736 N N . ASN A 1 93 ? 6.023 -16.131 3.993 1.00 60.00 93 ASN A N 1
ATOM 737 C CA . ASN A 1 93 ? 5.726 -17.482 3.520 1.00 60.00 93 ASN A CA 1
ATOM 738 C C . ASN A 1 93 ? 5.979 -17.681 2.016 1.00 60.00 93 ASN A C 1
ATOM 740 O O . ASN A 1 93 ? 6.056 -18.820 1.565 1.00 60.00 93 ASN A O 1
ATOM 744 N N . ALA A 1 94 ? 6.119 -16.601 1.243 1.00 64.31 94 ALA A N 1
ATOM 745 C CA . ALA A 1 94 ? 6.346 -16.657 -0.198 1.00 64.31 94 ALA A CA 1
ATOM 746 C C . ALA A 1 94 ? 7.839 -16.671 -0.591 1.00 64.31 94 ALA A C 1
ATOM 748 O O . ALA A 1 94 ? 8.153 -16.763 -1.774 1.00 64.31 94 ALA A O 1
ATOM 749 N N . GLY A 1 95 ? 8.766 -16.614 0.377 1.00 59.28 95 GLY A N 1
ATOM 750 C CA . GLY A 1 95 ? 10.207 -16.771 0.128 1.00 59.28 95 GLY A CA 1
ATOM 751 C C . GLY A 1 95 ? 10.903 -15.558 -0.504 1.00 59.28 95 GLY A C 1
ATOM 752 O O . GLY A 1 95 ? 12.012 -15.700 -1.017 1.00 59.28 95 GLY A O 1
ATOM 753 N N . TYR A 1 96 ? 10.281 -14.375 -0.474 1.00 63.38 96 TYR A N 1
ATOM 754 C CA . TYR A 1 96 ? 10.908 -13.135 -0.939 1.00 63.38 96 TYR A CA 1
ATOM 755 C C . TYR A 1 96 ? 12.079 -12.745 -0.029 1.00 63.38 96 TYR A C 1
ATOM 757 O O . TYR A 1 96 ? 11.918 -12.639 1.186 1.00 63.38 96 TYR A O 1
ATOM 765 N N . GLN A 1 97 ? 13.257 -12.546 -0.624 1.00 63.31 97 GLN A N 1
ATOM 766 C CA . GLN A 1 97 ? 14.462 -12.096 0.089 1.00 63.31 97 GLN A CA 1
ATOM 767 C C . GLN A 1 97 ? 14.569 -10.569 0.169 1.00 63.31 97 GLN A C 1
ATOM 769 O O . GLN A 1 97 ? 15.268 -10.048 1.033 1.00 63.31 97 GLN A O 1
ATOM 774 N N . GLU A 1 98 ? 13.874 -9.861 -0.719 1.00 69.06 98 GLU A N 1
ATOM 775 C CA . GLU A 1 98 ? 13.893 -8.403 -0.815 1.00 69.06 98 GLU A CA 1
ATOM 776 C C . GLU A 1 98 ? 12.656 -7.798 -0.149 1.00 69.06 98 GLU A C 1
ATOM 778 O O . GLU A 1 98 ? 11.571 -8.392 -0.172 1.00 69.06 98 GLU A O 1
ATOM 783 N N . SER A 1 99 ? 12.818 -6.607 0.434 1.00 82.00 99 SER A N 1
ATOM 784 C CA . SER A 1 99 ? 11.684 -5.858 0.969 1.00 82.00 99 SER A CA 1
ATOM 785 C C . SER A 1 99 ? 10.730 -5.471 -0.155 1.00 82.00 99 SER A C 1
ATOM 787 O O . SER A 1 99 ? 11.149 -4.940 -1.185 1.00 82.00 99 SER A O 1
ATOM 789 N N . ILE A 1 100 ? 9.439 -5.696 0.066 1.00 87.00 100 ILE A N 1
ATOM 790 C CA . ILE A 1 100 ? 8.392 -5.323 -0.882 1.00 87.00 100 ILE A CA 1
ATOM 791 C C . ILE A 1 100 ? 7.422 -4.346 -0.243 1.00 87.00 100 ILE A C 1
ATOM 793 O O . ILE A 1 100 ? 7.121 -4.416 0.952 1.00 87.00 100 ILE A O 1
ATOM 797 N N . TYR A 1 101 ? 6.907 -3.458 -1.078 1.00 90.69 101 TYR A N 1
ATOM 798 C CA . TYR A 1 101 ? 6.097 -2.342 -0.646 1.00 90.69 101 TYR A CA 1
ATOM 799 C C . TYR A 1 101 ? 4.815 -2.258 -1.450 1.00 90.69 101 TYR A C 1
ATOM 801 O O . TYR A 1 101 ? 4.783 -2.620 -2.626 1.00 90.69 101 TYR A O 1
ATOM 809 N N . LEU A 1 102 ? 3.763 -1.771 -0.808 1.00 92.50 102 LEU A N 1
ATOM 810 C CA . LEU A 1 102 ? 2.467 -1.537 -1.421 1.00 92.50 102 LEU A CA 1
ATOM 811 C C . LEU A 1 102 ? 2.181 -0.043 -1.479 1.00 92.50 102 LEU A C 1
ATOM 813 O O . LEU A 1 102 ? 2.299 0.637 -0.467 1.00 92.50 102 LEU A O 1
ATOM 817 N N . GLY A 1 103 ? 1.762 0.437 -2.647 1.00 93.06 103 GLY A N 1
ATOM 818 C CA . GLY A 1 103 ? 1.242 1.790 -2.844 1.00 93.06 103 GLY A CA 1
ATOM 819 C C . GLY A 1 103 ? -0.199 1.747 -3.346 1.00 93.06 103 GLY A C 1
ATOM 820 O O . GLY A 1 1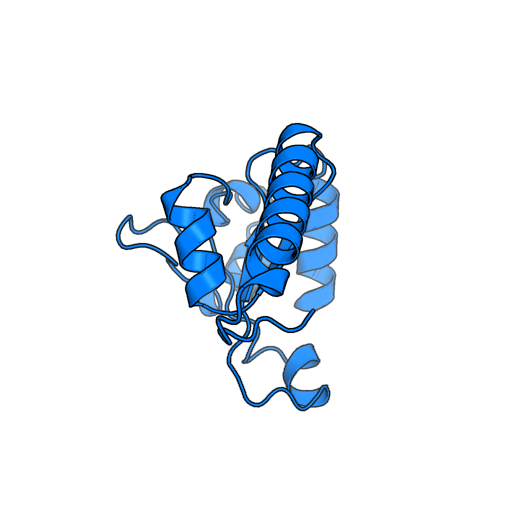03 ? -0.554 0.871 -4.138 1.00 93.06 103 GLY A O 1
ATOM 821 N N . VAL A 1 104 ? -1.032 2.683 -2.893 1.00 94.00 104 VAL A N 1
ATOM 822 C CA . VAL A 1 104 ? -2.394 2.878 -3.415 1.00 94.00 104 VAL A CA 1
ATOM 823 C C . VAL A 1 104 ? -2.351 3.970 -4.472 1.00 94.00 104 VAL A C 1
ATOM 825 O O . VAL A 1 104 ? -1.786 5.029 -4.219 1.00 94.00 104 VAL A O 1
ATOM 828 N N . ILE A 1 105 ? -2.932 3.732 -5.647 1.00 91.88 105 ILE A N 1
ATOM 829 C CA . ILE A 1 105 ? -2.908 4.714 -6.734 1.00 91.88 105 ILE A CA 1
ATOM 830 C C . ILE A 1 105 ? -3.881 5.861 -6.437 1.00 91.88 105 ILE A C 1
ATOM 832 O O . ILE A 1 105 ? -5.020 5.638 -6.026 1.00 91.88 105 ILE A O 1
ATOM 836 N N . SER A 1 106 ? -3.435 7.101 -6.648 1.00 89.62 106 SER A N 1
ATOM 837 C CA . SER A 1 106 ? -4.134 8.298 -6.177 1.00 89.62 106 SER A CA 1
ATOM 838 C C . SER A 1 106 ? -5.502 8.541 -6.823 1.00 89.62 106 SER A C 1
ATOM 840 O O . SER A 1 106 ? -6.384 9.126 -6.192 1.00 89.62 106 SER A O 1
ATOM 842 N N . ASN A 1 107 ? -5.710 8.050 -8.045 1.00 86.31 107 ASN A N 1
ATOM 843 C CA . ASN A 1 107 ? -6.950 8.224 -8.799 1.00 86.31 107 ASN A CA 1
ATOM 844 C C . ASN A 1 107 ? -7.900 7.014 -8.756 1.00 86.31 107 ASN A C 1
ATOM 846 O O . ASN A 1 107 ? -8.870 6.982 -9.505 1.00 86.31 107 ASN A O 1
ATOM 850 N N . THR A 1 108 ? -7.672 6.036 -7.874 1.00 86.75 108 THR A N 1
ATOM 851 C CA . THR A 1 108 ? -8.586 4.892 -7.739 1.00 86.75 108 THR A CA 1
ATOM 852 C C . THR A 1 108 ? -10.011 5.323 -7.337 1.00 86.75 108 THR A C 1
ATOM 854 O O . THR A 1 108 ? -10.202 5.988 -6.307 1.00 86.75 108 THR A O 1
ATOM 857 N N . PRO A 1 109 ? -11.053 4.880 -8.068 1.00 87.94 109 PRO A N 1
ATOM 858 C CA . PRO A 1 109 ? -12.440 5.060 -7.648 1.00 87.94 109 PRO A CA 1
ATOM 859 C C . PRO A 1 109 ? -12.871 4.017 -6.599 1.00 87.94 109 PRO A C 1
ATOM 861 O O . PRO A 1 109 ? -13.971 4.100 -6.051 1.00 87.94 109 PRO A O 1
ATOM 864 N N . ARG A 1 110 ? -12.024 3.022 -6.294 1.00 90.88 110 ARG A N 1
ATOM 865 C CA . ARG A 1 110 ? -12.365 1.807 -5.530 1.00 90.88 110 ARG A CA 1
ATOM 866 C C . ARG A 1 110 ? -11.852 1.826 -4.090 1.00 90.88 110 ARG A C 1
ATOM 868 O O . ARG A 1 110 ? -11.385 0.817 -3.560 1.00 90.88 110 ARG A O 1
ATOM 875 N N . LYS A 1 111 ? -11.950 2.983 -3.427 1.00 90.94 111 LYS A N 1
ATOM 876 C CA . LYS A 1 111 ? -11.406 3.196 -2.070 1.00 90.94 111 LYS A CA 1
ATOM 877 C C . LYS A 1 111 ? -11.904 2.164 -1.053 1.00 90.94 111 LYS A C 1
ATOM 879 O O . LYS A 1 111 ? -11.110 1.661 -0.266 1.00 90.94 111 LYS A O 1
ATOM 884 N N . GLN A 1 112 ? -13.191 1.806 -1.091 1.00 91.06 112 GLN A N 1
ATOM 885 C CA . GLN A 1 112 ? -13.746 0.819 -0.159 1.00 91.06 112 GLN A CA 1
ATOM 886 C C . GLN A 1 112 ? -13.158 -0.579 -0.388 1.00 91.06 112 GLN A C 1
ATOM 888 O O . GLN A 1 112 ? -12.766 -1.237 0.567 1.00 91.06 112 GLN A O 1
ATOM 893 N N . GLN A 1 113 ? -13.020 -1.007 -1.645 1.00 91.94 113 GLN A N 1
ATOM 894 C CA . GLN A 1 113 ? -12.433 -2.307 -1.974 1.00 91.94 113 GLN A CA 1
ATOM 895 C C . GLN A 1 113 ? -10.967 -2.390 -1.537 1.00 91.94 113 GLN A C 1
ATOM 897 O O . GLN A 1 113 ? -10.512 -3.446 -1.104 1.00 91.94 113 GLN A O 1
ATOM 902 N N . ILE A 1 114 ? -10.231 -1.278 -1.613 1.00 92.31 114 ILE A N 1
ATOM 903 C CA . ILE A 1 114 ? -8.858 -1.204 -1.105 1.00 92.31 114 ILE A CA 1
ATOM 904 C C . ILE A 1 114 ? -8.840 -1.358 0.418 1.00 92.31 114 ILE A C 1
ATOM 906 O O . ILE A 1 114 ? -8.035 -2.128 0.932 1.00 92.31 114 ILE A O 1
ATOM 910 N N . ILE A 1 115 ? -9.739 -0.688 1.142 1.00 92.38 115 ILE A N 1
ATOM 911 C CA . ILE A 1 115 ? -9.872 -0.844 2.600 1.00 92.38 115 ILE A CA 1
ATOM 912 C C . ILE A 1 115 ? -10.185 -2.303 2.963 1.00 92.38 115 ILE A C 1
ATOM 914 O O . ILE A 1 115 ? -9.570 -2.856 3.874 1.00 92.38 115 ILE A O 1
ATOM 918 N N . ASP A 1 116 ? -11.089 -2.953 2.231 1.00 91.31 116 ASP A N 1
ATOM 919 C CA . ASP A 1 116 ? -11.445 -4.358 2.451 1.00 91.31 116 ASP A CA 1
ATOM 920 C C . ASP A 1 116 ? -10.253 -5.294 2.171 1.00 91.31 116 ASP A C 1
ATOM 922 O O . ASP A 1 116 ? -9.989 -6.227 2.933 1.00 91.31 116 ASP A O 1
ATOM 926 N N . TYR A 1 117 ? -9.479 -5.013 1.119 1.00 89.19 117 TYR A N 1
ATOM 927 C CA . TYR A 1 117 ? -8.255 -5.747 0.800 1.00 89.19 117 TYR A CA 1
ATOM 928 C C . TYR A 1 117 ? -7.171 -5.572 1.872 1.00 89.19 117 TYR A C 1
ATOM 930 O O . TYR A 1 117 ? -6.549 -6.548 2.291 1.00 89.19 117 TYR A O 1
ATOM 938 N N . LEU A 1 118 ? -6.969 -4.348 2.364 1.00 90.06 118 LEU A N 1
ATOM 939 C CA . LEU A 1 118 ? -6.051 -4.068 3.467 1.00 90.06 118 LEU A CA 1
ATOM 940 C C . LEU A 1 118 ? -6.498 -4.780 4.753 1.00 90.06 118 LEU A C 1
ATOM 942 O O . LEU A 1 118 ? -5.680 -5.406 5.421 1.00 90.06 118 LEU A O 1
ATOM 946 N N . ASN A 1 119 ? -7.796 -4.781 5.065 1.00 89.56 119 ASN A N 1
ATOM 947 C CA . ASN A 1 119 ? -8.341 -5.578 6.168 1.00 89.56 119 ASN A CA 1
ATOM 948 C C . ASN A 1 119 ? -7.995 -7.065 6.023 1.00 89.56 119 ASN A C 1
ATOM 950 O O . ASN A 1 119 ? -7.563 -7.674 6.997 1.00 89.56 119 ASN A O 1
ATOM 954 N N . TYR A 1 120 ? -8.146 -7.637 4.824 1.00 86.38 120 TYR A N 1
ATOM 955 C CA . TYR A 1 120 ? -7.796 -9.032 4.551 1.00 86.38 120 TYR A CA 1
ATOM 956 C C . TYR A 1 120 ? -6.298 -9.312 4.737 1.00 86.38 120 TYR A C 1
ATOM 958 O O . TYR A 1 120 ? -5.936 -10.295 5.380 1.00 86.38 120 TYR A O 1
ATOM 966 N N . LEU A 1 121 ? -5.422 -8.450 4.208 1.00 83.44 121 LEU A N 1
ATOM 967 C CA . LEU A 1 121 ? -3.968 -8.629 4.300 1.00 83.44 121 LEU A CA 1
ATOM 968 C C . LEU A 1 121 ? -3.453 -8.606 5.737 1.00 83.44 121 LEU A C 1
ATOM 970 O O . LEU A 1 121 ? -2.510 -9.327 6.070 1.00 83.44 121 LEU A O 1
ATOM 974 N N . PHE A 1 122 ? -4.057 -7.763 6.568 1.00 81.56 122 PHE A N 1
ATOM 975 C CA . PHE A 1 122 ? -3.631 -7.570 7.941 1.00 81.56 122 PHE A CA 1
ATOM 976 C C . PHE A 1 122 ? -4.476 -8.351 8.942 1.00 81.56 122 PHE A C 1
ATOM 978 O O . PHE A 1 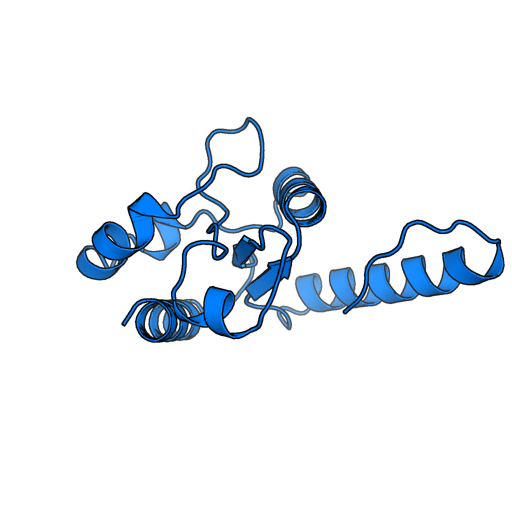122 ? -4.218 -8.182 10.127 1.00 81.56 122 PHE A O 1
ATOM 985 N N . HIS A 1 123 ? -5.458 -9.169 8.530 1.00 74.25 123 HIS A N 1
ATOM 986 C CA . HIS A 1 123 ? -6.376 -9.875 9.438 1.00 74.25 123 HIS A CA 1
ATOM 987 C C . HIS A 1 123 ? -5.650 -10.786 10.439 1.00 74.25 123 HIS A C 1
ATOM 989 O O . HIS A 1 123 ? -4.857 -11.662 10.025 1.00 74.25 123 HIS A O 1
#

Foldseek 3Di:
DDDDPDDDPVCVVVVVVVVVVVVVCLVVLVDFKDKAALVVLLVCVVVVFFDQVCVLCVVPVVLCVLQVVQFDDSDPPPGRFKGFCCPQPVVVVVVDPGIMMMGGTHPHPPSVVVSVVSVVSRD

Secondary structure (DSSP, 8-state):
--------TTHHHHHHHHHHHHHHHHHTT---EEEE-HHHHHHHHTTT-B--HHHHTTT-HHHHHHHGGGEEESSTT--EEEEE-TTSHHHHTTT--S--EEEEBTT-S-HHHHHHHHHHHH-

Sequence (123 aa):
MYLTNDTTDEKHQYAYASQMKIFSSIDGELLDVIIVSKEVLEAFSEKGYLYNLEDLLEKSPTLKDKISPYFISSSNNSIQDGLELSNCKIIKNAGYQESIYLGVISNTPRKQQIIDYLNYLFH